Protein AF-A0A9P9UDC3-F1 (afdb_monomer_lite)

Secondary structure (DSSP, 8-state):
---TTEEEEEEEEEEEEEEETSS--EEEEEEETT---HHHHHHHHHHHHHHHHTTPEEEEEEEEEEEEEEETTSTT------------

Structure (mmCIF, N/CA/C/O backbone):
data_AF-A0A9P9UDC3-F1
#
_entry.id   AF-A0A9P9UDC3-F1
#
loop_
_atom_site.group_PDB
_atom_site.id
_atom_site.type_symbol
_atom_site.label_atom_id
_atom_site.label_alt_id
_atom_site.label_comp_id
_atom_site.label_asym_id
_atom_site.label_entity_id
_atom_site.label_seq_id
_atom_site.pdbx_PDB_ins_code
_atom_site.Cartn_x
_atom_site.Cartn_y
_atom_site.Cartn_z
_atom_site.occupancy
_atom_site.B_iso_or_equiv
_atom_site.auth_seq_id
_atom_site.auth_comp_id
_atom_site.auth_asym_id
_atom_site.auth_atom_id
_atom_site.pdbx_PDB_model_num
ATOM 1 N N . LYS A 1 1 ? 12.094 13.033 -7.141 1.00 66.88 1 LYS A N 1
ATOM 2 C CA . LYS A 1 1 ? 11.603 13.161 -8.538 1.00 66.88 1 LYS A CA 1
ATOM 3 C C . LYS A 1 1 ? 12.438 12.236 -9.408 1.00 66.88 1 LYS A C 1
ATOM 5 O O . LYS A 1 1 ? 13.644 12.217 -9.201 1.00 66.88 1 LYS A O 1
ATOM 10 N N . LEU A 1 2 ? 11.816 11.472 -10.309 1.00 79.25 2 LEU A N 1
ATOM 11 C CA . LEU A 1 2 ? 12.547 10.637 -11.266 1.00 79.25 2 LEU A CA 1
ATOM 12 C C . LEU A 1 2 ? 13.158 11.519 -12.377 1.00 79.25 2 LEU A C 1
ATOM 14 O O . LEU A 1 2 ? 12.527 12.512 -12.753 1.00 79.25 2 LEU A O 1
ATOM 18 N N . PRO A 1 3 ? 14.361 11.199 -12.882 1.00 83.00 3 PRO A N 1
ATOM 19 C CA . PRO A 1 3 ? 14.967 11.881 -14.023 1.00 83.00 3 PRO A CA 1
ATOM 20 C C . PRO A 1 3 ? 14.085 11.789 -15.274 1.00 83.00 3 PRO A C 1
ATOM 22 O O . PRO A 1 3 ? 13.604 10.717 -15.619 1.00 83.00 3 PRO A O 1
ATOM 25 N N . HIS A 1 4 ? 13.889 12.898 -15.987 1.00 79.94 4 HIS A N 1
ATOM 26 C CA . HIS A 1 4 ? 13.030 12.929 -17.180 1.00 79.94 4 HIS A CA 1
ATOM 27 C C . HIS A 1 4 ? 13.674 12.313 -18.436 1.00 79.94 4 HIS A C 1
ATOM 29 O O . HIS A 1 4 ? 12.990 12.089 -19.427 1.00 79.94 4 HIS A O 1
ATOM 35 N N . ASN A 1 5 ? 14.983 12.056 -18.414 1.00 84.31 5 ASN A N 1
ATOM 36 C CA . ASN A 1 5 ? 15.753 11.498 -19.531 1.00 84.31 5 ASN A CA 1
ATOM 37 C C . ASN A 1 5 ? 15.869 9.963 -19.498 1.00 84.31 5 ASN A C 1
ATOM 39 O O . ASN A 1 5 ? 16.561 9.386 -20.337 1.00 84.31 5 ASN A O 1
ATOM 43 N N . ARG A 1 6 ? 15.205 9.313 -18.540 1.00 84.75 6 ARG A N 1
ATOM 44 C CA . ARG A 1 6 ? 15.285 7.873 -18.297 1.00 84.75 6 ARG A CA 1
ATOM 45 C C . ARG A 1 6 ? 13.920 7.222 -18.436 1.00 84.75 6 ARG A C 1
ATOM 47 O O . ARG A 1 6 ? 12.894 7.807 -18.092 1.00 84.75 6 ARG A O 1
ATOM 54 N N . LEU A 1 7 ? 13.930 6.000 -18.944 1.00 87.25 7 LEU A N 1
ATOM 55 C CA . LEU A 1 7 ? 12.773 5.129 -19.013 1.00 87.25 7 LEU A CA 1
ATOM 56 C C . LEU A 1 7 ? 12.675 4.332 -17.720 1.00 87.25 7 LEU A C 1
ATOM 58 O O . LEU A 1 7 ? 13.633 3.686 -17.298 1.00 87.25 7 LEU A O 1
ATOM 62 N N . PHE A 1 8 ? 11.490 4.346 -17.125 1.00 86.94 8 PHE A N 1
ATOM 63 C CA . PHE A 1 8 ? 11.179 3.587 -15.925 1.00 86.94 8 PHE A CA 1
ATOM 64 C C . PHE A 1 8 ? 9.990 2.678 -16.193 1.00 86.94 8 PHE A C 1
ATOM 66 O O . PHE A 1 8 ? 8.995 3.101 -16.784 1.00 86.94 8 PHE A O 1
ATOM 73 N N . ARG A 1 9 ? 10.081 1.442 -15.717 1.00 88.19 9 ARG A N 1
ATOM 74 C CA . ARG A 1 9 ? 8.967 0.504 -15.652 1.00 88.19 9 ARG A CA 1
ATOM 75 C C . ARG A 1 9 ? 8.476 0.442 -14.213 1.00 88.19 9 ARG A C 1
ATOM 77 O O . ARG A 1 9 ? 9.282 0.399 -13.286 1.00 88.19 9 ARG A O 1
ATOM 84 N N . VAL A 1 10 ? 7.157 0.438 -14.038 1.00 86.44 10 VAL A N 1
ATOM 85 C CA . VAL A 1 10 ? 6.556 0.194 -12.724 1.00 86.44 10 VAL A CA 1
ATOM 86 C C . VAL A 1 10 ? 6.788 -1.264 -12.354 1.00 86.44 10 VAL A C 1
ATOM 88 O O . VAL A 1 10 ? 6.482 -2.153 -13.150 1.00 86.44 10 VAL A O 1
ATOM 91 N N . GLU A 1 11 ? 7.346 -1.497 -11.175 1.00 87.88 11 GLU A N 1
ATOM 92 C CA . GLU A 1 11 ? 7.531 -2.840 -10.641 1.00 87.88 11 GLU A CA 1
ATOM 93 C C . GLU A 1 11 ? 6.311 -3.203 -9.801 1.00 87.88 11 GLU A C 1
ATOM 95 O O . GLU A 1 11 ? 5.441 -3.953 -10.247 1.00 87.88 11 GLU A O 1
ATOM 100 N N . ASP A 1 12 ? 6.183 -2.564 -8.647 1.00 87.81 12 ASP A N 1
ATOM 101 C CA . ASP A 1 12 ? 5.065 -2.755 -7.746 1.00 87.81 12 ASP A CA 1
ATOM 102 C C . ASP A 1 12 ? 4.768 -1.492 -6.926 1.00 87.81 12 ASP A C 1
ATOM 104 O O . ASP A 1 12 ? 5.499 -0.493 -6.930 1.00 87.81 12 ASP A O 1
ATOM 108 N N . THR A 1 13 ? 3.639 -1.535 -6.229 1.00 91.19 13 THR A N 1
ATOM 109 C CA . THR A 1 13 ? 3.284 -0.556 -5.211 1.00 91.19 13 THR A CA 1
ATOM 110 C C . THR A 1 13 ? 3.102 -1.264 -3.884 1.00 91.19 13 THR A C 1
ATOM 112 O O . THR A 1 13 ? 2.200 -2.086 -3.710 1.00 91.19 13 THR A O 1
ATOM 115 N N . VAL A 1 14 ? 3.924 -0.894 -2.911 1.00 90.94 14 VAL A N 1
ATOM 116 C CA . VAL A 1 14 ? 3.840 -1.415 -1.551 1.00 90.94 14 VAL A CA 1
ATOM 117 C C . VAL A 1 14 ? 3.060 -0.433 -0.694 1.00 90.94 14 VAL A C 1
ATOM 119 O O . VAL A 1 14 ? 3.439 0.723 -0.521 1.00 90.94 14 VAL A O 1
ATOM 122 N N . VAL A 1 15 ? 1.966 -0.912 -0.116 1.00 90.69 15 VAL A N 1
ATOM 123 C CA . VAL A 1 15 ? 1.136 -0.165 0.820 1.00 90.69 15 VAL A CA 1
ATOM 124 C C . VAL A 1 15 ? 1.287 -0.749 2.213 1.00 90.69 15 VAL A C 1
ATOM 126 O O . VAL A 1 15 ? 1.112 -1.949 2.445 1.00 90.69 15 VAL A O 1
ATOM 129 N N . LEU A 1 16 ? 1.581 0.136 3.156 1.00 89.12 16 LEU A N 1
ATOM 130 C CA . LEU A 1 16 ? 1.783 -0.175 4.551 1.00 89.12 16 LEU A CA 1
ATOM 131 C C . LEU A 1 16 ? 0.839 0.639 5.431 1.00 89.12 16 LEU A C 1
ATOM 133 O O . LEU A 1 16 ? 0.921 1.863 5.499 1.00 89.12 16 LEU A O 1
ATOM 137 N N . LEU A 1 17 ? -0.016 -0.059 6.166 1.00 88.38 17 LEU A N 1
ATOM 138 C CA . LEU A 1 17 ? -0.865 0.514 7.203 1.00 88.38 17 LEU A CA 1
ATOM 139 C C . LEU A 1 17 ? -0.418 -0.030 8.559 1.00 88.38 17 LEU A C 1
ATOM 141 O O . LEU A 1 17 ? -0.235 -1.237 8.715 1.00 88.38 17 LEU A O 1
ATOM 145 N N . SER A 1 18 ? -0.250 0.839 9.552 1.00 87.00 18 SER A N 1
ATOM 146 C CA . SER A 1 18 ? 0.126 0.424 10.910 1.00 87.00 18 SER A CA 1
ATOM 147 C C . SER A 1 18 ? -0.518 1.291 11.983 1.00 87.00 18 SER A C 1
ATOM 149 O O . SER A 1 18 ? -0.752 2.478 11.762 1.00 87.00 18 SER A O 1
ATOM 151 N N . VAL A 1 19 ? -0.736 0.715 13.165 1.00 84.31 19 VAL A N 1
ATOM 152 C CA . VAL A 1 19 ? 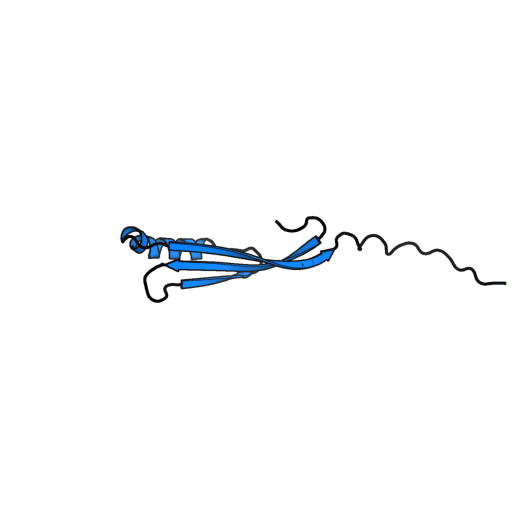-1.179 1.439 14.363 1.00 84.31 19 VAL A CA 1
ATOM 153 C C . VAL A 1 19 ? -0.022 1.538 15.350 1.00 84.31 19 VAL A C 1
ATOM 155 O O . VAL A 1 19 ? 0.487 0.524 15.827 1.00 84.31 19 VAL A O 1
ATOM 158 N N . ILE A 1 20 ? 0.390 2.757 15.691 1.00 74.56 20 ILE A N 1
ATOM 159 C CA . ILE A 1 20 ? 1.439 2.979 16.689 1.00 74.56 20 ILE A CA 1
ATOM 160 C C . ILE A 1 20 ? 0.851 2.651 18.073 1.00 74.56 20 ILE A C 1
ATOM 162 O O . ILE A 1 20 ? -0.226 3.147 18.409 1.00 74.56 20 ILE A O 1
ATOM 166 N N . GLN A 1 21 ? 1.579 1.848 18.873 1.00 65.38 21 GLN A N 1
ATOM 167 C CA . GLN A 1 21 ? 1.339 1.532 20.301 1.00 65.38 21 GLN A CA 1
ATOM 168 C C . GLN A 1 21 ? 0.611 0.207 20.657 1.00 65.38 21 GLN A C 1
ATOM 170 O O . GLN A 1 21 ? 0.201 0.029 21.805 1.00 65.38 21 GLN A O 1
ATOM 175 N N . ARG A 1 22 ? 0.488 -0.769 19.748 1.00 58.62 22 ARG A N 1
ATOM 176 C CA . ARG A 1 22 ? 0.198 -2.177 20.116 1.00 58.62 22 ARG A CA 1
ATOM 177 C C . ARG A 1 22 ? 1.080 -3.141 19.323 1.00 58.62 22 ARG A C 1
ATOM 179 O O . ARG A 1 22 ? 1.596 -2.768 18.276 1.00 58.62 22 ARG A O 1
ATOM 186 N N . ARG A 1 23 ? 1.212 -4.378 19.818 1.00 58.16 23 ARG A N 1
ATOM 187 C CA . ARG A 1 23 ? 1.701 -5.530 19.043 1.00 58.16 23 ARG A CA 1
ATOM 188 C C . ARG A 1 23 ? 0.926 -5.611 17.711 1.00 58.16 23 ARG A C 1
ATOM 190 O O . ARG A 1 23 ? -0.225 -6.027 17.685 1.00 58.16 23 ARG A O 1
ATOM 197 N N . GLU A 1 24 ? 1.547 -5.115 16.645 1.00 54.22 24 GLU A N 1
ATOM 198 C CA . GLU A 1 24 ? 1.512 -5.676 15.286 1.00 54.22 24 GLU A CA 1
ATOM 199 C C . GLU A 1 24 ? 0.175 -5.764 14.522 1.00 54.22 24 GLU A C 1
ATOM 201 O O . GLU A 1 24 ? 0.016 -6.642 13.681 1.00 54.22 24 GLU A O 1
ATOM 206 N N . SER A 1 25 ? -0.781 -4.840 14.674 1.00 68.25 25 SER A N 1
ATOM 207 C CA . SER A 1 25 ? -1.756 -4.662 13.575 1.00 68.25 25 SER A CA 1
ATOM 208 C C . SER A 1 25 ? -1.105 -3.850 12.460 1.00 68.25 25 SER A C 1
ATOM 210 O O . SER A 1 25 ? -1.102 -2.616 12.477 1.00 68.25 25 SER A O 1
ATOM 212 N N . LYS A 1 26 ? -0.485 -4.577 11.529 1.00 76.88 26 LYS A N 1
ATOM 213 C CA . LYS A 1 26 ? 0.152 -4.048 10.328 1.00 76.88 26 LYS A CA 1
ATOM 214 C C . LYS A 1 26 ? -0.478 -4.721 9.113 1.00 76.88 26 LYS A C 1
ATOM 216 O O . LYS A 1 26 ? -0.381 -5.936 8.970 1.00 76.88 26 LYS A O 1
ATOM 221 N N . LEU A 1 27 ? -1.101 -3.943 8.234 1.00 81.56 27 LEU A N 1
ATOM 222 C CA . LEU A 1 27 ? -1.469 -4.437 6.912 1.00 81.56 27 LEU A CA 1
ATOM 223 C C . LEU A 1 27 ? -0.313 -4.108 5.966 1.00 81.56 27 LEU A C 1
ATOM 225 O O . LEU A 1 27 ? 0.042 -2.941 5.797 1.00 81.56 27 LEU A O 1
ATOM 229 N N . VAL A 1 28 ? 0.265 -5.143 5.363 1.00 85.75 28 VAL A N 1
ATOM 230 C CA . VAL A 1 28 ? 1.205 -5.021 4.246 1.00 85.75 28 VAL A CA 1
ATOM 231 C C . VAL A 1 28 ? 0.491 -5.550 3.011 1.00 85.75 28 VAL A C 1
ATOM 233 O O . VAL A 1 28 ? 0.025 -6.692 3.013 1.00 85.75 28 VAL A O 1
ATOM 236 N N . LYS A 1 29 ? 0.368 -4.730 1.970 1.00 86.25 29 LYS A N 1
ATOM 237 C CA . LYS A 1 29 ? -0.167 -5.152 0.674 1.00 86.25 29 LYS A CA 1
ATOM 238 C C . LYS A 1 29 ? 0.781 -4.714 -0.424 1.00 86.25 29 LYS A C 1
ATOM 240 O O . LYS A 1 29 ? 1.168 -3.554 -0.470 1.00 86.25 29 LYS A O 1
ATOM 245 N N . CYS A 1 30 ? 1.135 -5.656 -1.284 1.00 86.31 30 CYS A N 1
ATOM 246 C CA . CYS A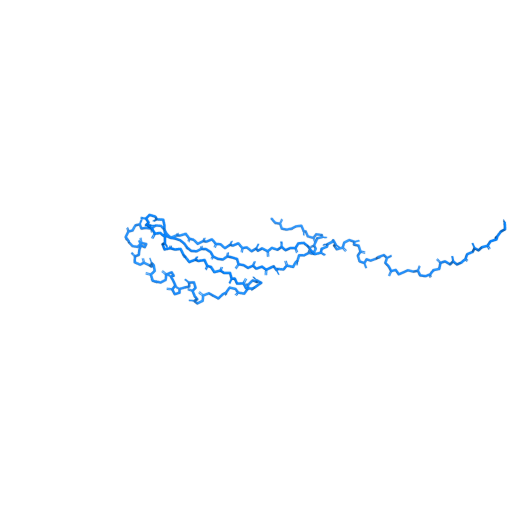 1 30 ? 1.790 -5.368 -2.544 1.00 86.31 30 CYS A CA 1
ATOM 247 C C . CYS A 1 30 ? 0.721 -5.413 -3.641 1.00 86.31 30 CYS A C 1
ATOM 249 O O . CYS A 1 30 ? -0.124 -6.313 -3.642 1.00 86.31 30 CYS A O 1
ATOM 251 N N . PHE A 1 31 ? 0.716 -4.398 -4.495 1.00 84.00 31 PHE A N 1
ATOM 252 C CA . PHE A 1 31 ? -0.153 -4.288 -5.655 1.00 84.00 31 PHE A CA 1
ATOM 253 C C . PHE A 1 31 ? 0.707 -4.245 -6.910 1.00 84.00 31 PHE A C 1
ATOM 255 O O . PHE A 1 31 ? 1.715 -3.538 -6.943 1.00 84.00 31 PHE A O 1
ATOM 262 N N . ASP A 1 32 ? 0.277 -4.958 -7.945 1.00 83.88 32 ASP A N 1
ATOM 263 C CA . ASP A 1 32 ? 0.966 -4.945 -9.229 1.00 83.88 32 ASP A CA 1
ATOM 264 C C . ASP A 1 32 ? 0.878 -3.554 -9.866 1.00 83.88 32 ASP A C 1
ATOM 266 O O . ASP A 1 32 ? -0.188 -2.920 -9.911 1.00 83.88 32 ASP A O 1
ATOM 270 N N . SER A 1 33 ? 2.004 -3.079 -10.404 1.00 81.19 33 SER A N 1
ATOM 271 C CA . SER A 1 33 ? 2.105 -1.730 -10.969 1.00 81.19 33 SER A CA 1
ATOM 272 C C . SER A 1 33 ? 1.618 -0.656 -9.973 1.00 81.19 33 SER A C 1
ATOM 274 O O . SER A 1 33 ? 1.946 -0.711 -8.794 1.00 81.19 33 SER A O 1
ATOM 276 N N . CYS A 1 34 ? 0.833 0.329 -10.427 1.00 82.62 34 CYS A N 1
ATOM 277 C CA . CYS A 1 34 ? 0.220 1.369 -9.588 1.00 82.62 34 CYS A CA 1
ATOM 278 C C . CYS A 1 34 ? -1.250 1.067 -9.229 1.00 82.62 34 CYS A C 1
ATOM 280 O O . CYS A 1 34 ? -1.981 1.963 -8.804 1.00 82.62 34 CYS A O 1
ATOM 282 N N . GLY A 1 35 ? -1.716 -0.169 -9.442 1.00 84.94 35 GLY A N 1
ATOM 283 C CA . GLY A 1 35 ? -3.123 -0.560 -9.327 1.00 84.94 35 GLY A CA 1
ATOM 284 C C . GLY A 1 35 ? -3.587 -0.787 -7.888 1.00 84.94 35 GLY A C 1
ATOM 285 O O . GLY A 1 35 ? -3.965 -1.899 -7.528 1.00 84.94 35 GLY A O 1
ATOM 286 N N . ILE A 1 36 ? -3.561 0.250 -7.047 1.00 88.44 36 ILE A N 1
ATOM 287 C CA . ILE A 1 36 ? -3.984 0.141 -5.645 1.00 88.44 36 ILE A CA 1
ATOM 288 C C . ILE A 1 36 ? -5.492 -0.141 -5.565 1.00 88.44 36 ILE A C 1
ATOM 290 O O . ILE A 1 36 ? -6.313 0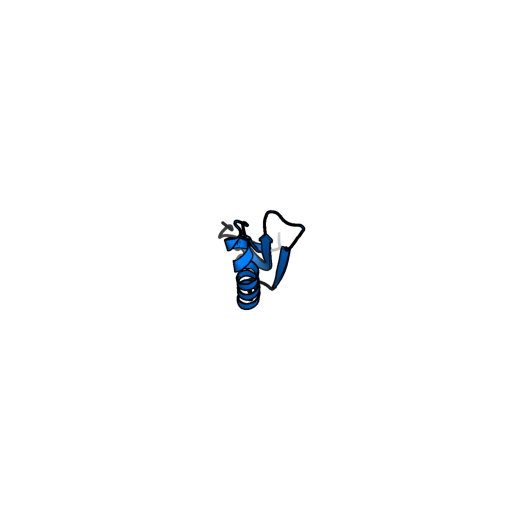.645 -6.039 1.00 88.44 36 ILE A O 1
ATOM 294 N N . ASN A 1 37 ? -5.873 -1.226 -4.883 1.00 89.00 37 ASN A N 1
ATOM 295 C CA . ASN A 1 37 ? -7.273 -1.470 -4.536 1.00 89.00 37 ASN A CA 1
ATOM 296 C C . ASN A 1 37 ? -7.663 -0.660 -3.289 1.00 89.00 37 ASN A C 1
ATOM 298 O O . ASN A 1 37 ? -7.470 -1.097 -2.150 1.00 89.00 37 ASN A O 1
ATOM 302 N N . TRP A 1 38 ? -8.237 0.519 -3.520 1.00 89.44 38 TRP A N 1
ATOM 303 C CA . TRP A 1 38 ? -8.643 1.450 -2.466 1.00 89.44 38 TRP A CA 1
ATOM 304 C C . TRP A 1 38 ? -9.696 0.885 -1.510 1.00 89.44 38 TRP A C 1
ATOM 306 O O . TRP A 1 38 ? -9.619 1.161 -0.316 1.00 89.44 38 TRP A O 1
ATOM 316 N N . ASN A 1 39 ? -10.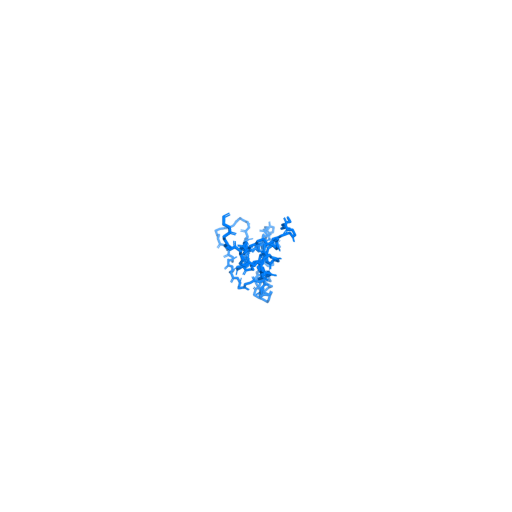599 0.019 -1.982 1.00 92.75 39 ASN A N 1
ATOM 317 C CA . ASN A 1 39 ? -11.648 -0.569 -1.140 1.00 92.75 39 ASN A CA 1
ATOM 318 C C . ASN A 1 39 ? -11.064 -1.415 0.002 1.00 92.75 39 ASN A C 1
ATOM 320 O O . ASN A 1 39 ? -11.595 -1.435 1.111 1.00 92.75 39 ASN A O 1
ATOM 324 N N . ILE A 1 40 ? -9.950 -2.115 -0.245 1.00 88.94 40 ILE A N 1
ATOM 325 C CA . ILE A 1 40 ? -9.275 -2.915 0.789 1.00 88.94 40 ILE A CA 1
ATOM 326 C C . ILE A 1 40 ? -8.700 -2.001 1.877 1.00 88.94 40 ILE A C 1
ATOM 328 O O . ILE A 1 40 ? -8.796 -2.313 3.065 1.00 88.94 40 ILE A O 1
ATOM 332 N N . LEU A 1 41 ? -8.115 -0.873 1.472 1.00 89.25 41 LEU A N 1
ATOM 333 C CA . LEU A 1 41 ? -7.505 0.089 2.386 1.00 89.25 41 LEU A CA 1
ATOM 334 C C . LEU A 1 41 ? -8.563 0.839 3.194 1.00 89.25 41 LEU A C 1
ATOM 336 O O . LEU A 1 41 ? -8.417 0.975 4.407 1.00 89.25 41 LEU A O 1
ATOM 340 N N . GLU A 1 42 ? -9.641 1.272 2.544 1.00 91.38 42 GLU A N 1
ATOM 341 C CA . GLU A 1 42 ? -10.761 1.943 3.199 1.00 91.38 42 GLU A CA 1
ATOM 342 C C . GLU A 1 42 ? -11.410 1.041 4.252 1.00 91.38 42 GLU A C 1
ATOM 344 O O . GLU A 1 42 ? -11.603 1.470 5.389 1.00 91.38 42 GLU A O 1
ATOM 349 N N . ASN A 1 43 ? -11.654 -0.231 3.924 1.00 91.44 43 ASN A N 1
ATOM 350 C CA . ASN A 1 43 ? -12.220 -1.190 4.869 1.00 91.44 43 ASN A CA 1
ATOM 351 C C . ASN A 1 43 ? -11.340 -1.380 6.117 1.00 91.44 43 ASN A C 1
ATOM 353 O O . ASN A 1 43 ? -11.865 -1.462 7.229 1.00 91.44 43 ASN A O 1
ATOM 357 N N . GLU A 1 44 ? -10.011 -1.435 5.979 1.00 88.25 44 GLU A N 1
ATOM 358 C CA . GLU A 1 44 ? -9.123 -1.512 7.151 1.00 88.25 44 GLU A CA 1
ATOM 359 C C . GLU A 1 44 ? -9.089 -0.207 7.951 1.00 88.25 44 GLU A C 1
ATOM 361 O O . GLU A 1 44 ? -9.167 -0.233 9.182 1.00 88.25 44 GLU A O 1
ATOM 366 N N . LEU A 1 45 ? -9.066 0.946 7.282 1.00 87.69 45 LEU A N 1
ATOM 367 C CA . LEU A 1 45 ? -9.136 2.241 7.959 1.00 87.69 45 LEU A CA 1
ATOM 368 C C . LEU A 1 45 ? -10.450 2.409 8.735 1.00 87.69 45 LEU A C 1
ATOM 370 O O . LEU A 1 45 ? -10.429 2.868 9.880 1.00 87.69 45 LEU A O 1
ATOM 374 N N . GLN A 1 46 ? -11.582 1.974 8.176 1.00 90.38 46 GLN A N 1
ATOM 375 C CA . GLN A 1 46 ? -12.871 1.980 8.867 1.00 90.38 46 GLN A CA 1
ATOM 376 C C . GLN A 1 46 ? -12.854 1.078 10.108 1.00 90.38 46 GLN A C 1
ATOM 378 O O . GLN A 1 46 ? -13.282 1.516 11.181 1.00 90.38 46 GLN A O 1
ATOM 383 N N . LYS A 1 47 ? -12.285 -0.135 10.030 1.00 87.50 47 LYS A N 1
ATOM 384 C CA . LYS A 1 47 ? -12.115 -1.017 11.205 1.00 87.50 47 LYS A CA 1
ATOM 385 C C . LYS A 1 47 ? -11.248 -0.377 12.291 1.00 87.50 47 LYS A C 1
ATOM 387 O O . LYS A 1 47 ? -11.490 -0.579 13.485 1.00 87.50 47 LYS A O 1
ATOM 392 N N . TRP A 1 48 ? -10.233 0.389 11.897 1.00 87.88 48 TRP A N 1
ATOM 393 C CA . TRP A 1 48 ? -9.300 1.035 12.821 1.00 87.88 48 TRP A CA 1
ATOM 394 C C . TRP A 1 48 ? -9.750 2.423 13.282 1.00 87.88 48 TRP A C 1
ATOM 396 O O . TRP A 1 48 ? -9.143 2.979 14.198 1.00 87.88 48 TRP A O 1
ATOM 406 N N . SER A 1 49 ? -10.846 2.962 12.742 1.00 86.56 49 SER A N 1
ATOM 407 C CA . SER A 1 49 ? -11.400 4.271 13.119 1.00 86.56 49 SER A CA 1
ATOM 408 C C . SER A 1 49 ? -11.611 4.408 14.633 1.00 86.56 49 SER A C 1
ATOM 410 O O . SER A 1 49 ? -11.258 5.426 15.232 1.00 86.56 49 SER A O 1
ATOM 412 N N . ARG A 1 50 ? -12.086 3.341 15.290 1.00 87.88 50 ARG A N 1
ATOM 413 C CA . ARG A 1 50 ? -12.234 3.288 16.753 1.00 87.88 50 ARG A CA 1
ATOM 414 C C . ARG A 1 50 ? -10.903 3.463 17.483 1.00 87.88 50 ARG A C 1
ATOM 416 O O . ARG A 1 50 ? -10.864 4.114 18.516 1.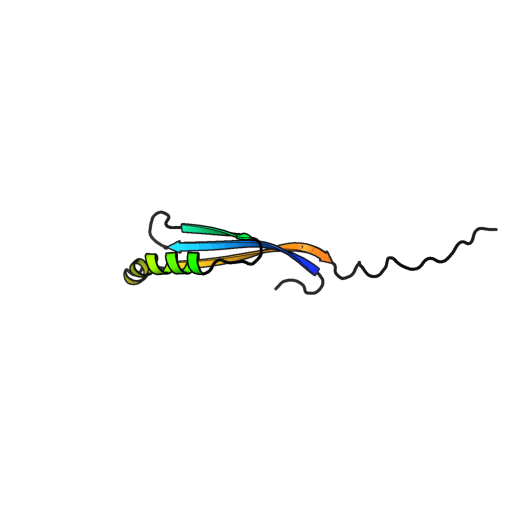00 87.88 50 ARG A O 1
ATOM 423 N N . LEU A 1 51 ? -9.808 2.924 16.947 1.00 84.31 51 LEU A N 1
ATOM 424 C CA . LEU A 1 51 ? -8.481 3.011 17.563 1.00 84.31 51 LEU A CA 1
ATOM 425 C C . LEU A 1 51 ? -7.979 4.455 17.550 1.00 84.31 51 LEU A C 1
ATOM 427 O O . LEU A 1 51 ? -7.431 4.913 18.550 1.00 84.31 51 LEU A O 1
ATOM 431 N N . SER A 1 52 ? -8.240 5.185 16.464 1.00 81.44 52 SER A N 1
ATOM 432 C CA . SER A 1 52 ? -7.939 6.616 16.393 1.00 81.44 52 SER A CA 1
ATOM 433 C C . SER A 1 52 ? -8.697 7.415 17.457 1.00 81.44 52 SER A C 1
ATOM 435 O O . SER A 1 52 ? -8.094 8.244 18.135 1.00 81.44 52 SER A O 1
ATOM 437 N N . ARG A 1 53 ? -9.977 7.094 17.701 1.00 86.00 53 ARG A N 1
ATOM 438 C CA . ARG A 1 53 ? -10.769 7.722 18.777 1.00 86.00 53 ARG A CA 1
ATOM 439 C C . ARG A 1 53 ? -10.208 7.459 20.179 1.00 86.00 53 ARG A C 1
ATOM 441 O O . ARG A 1 53 ? -10.346 8.308 21.048 1.00 86.00 53 ARG A O 1
ATOM 448 N N . PHE A 1 54 ? -9.528 6.332 20.395 1.00 86.56 54 PHE A N 1
ATOM 449 C CA . PHE A 1 54 ? -8.823 6.023 21.649 1.00 86.56 54 PHE A CA 1
ATOM 450 C C . PHE A 1 54 ? -7.413 6.644 21.734 1.00 86.56 54 PHE A C 1
ATOM 452 O O . PHE A 1 54 ? -6.575 6.178 22.509 1.00 86.56 54 PHE A O 1
ATOM 459 N N . GLY A 1 55 ? -7.120 7.662 20.916 1.00 84.69 55 GLY A N 1
ATOM 460 C CA . GLY A 1 55 ? -5.841 8.375 20.920 1.00 84.69 55 GLY A CA 1
ATOM 461 C C . GLY A 1 55 ? -4.692 7.611 20.259 1.00 84.69 55 GLY A C 1
ATOM 462 O O . GLY A 1 55 ? -3.530 7.972 20.445 1.00 84.69 55 GLY A O 1
ATOM 463 N N . LYS A 1 56 ? -4.975 6.542 19.499 1.00 85.50 56 LYS A N 1
ATOM 464 C CA . LYS A 1 56 ? -3.941 5.817 18.747 1.00 85.50 56 LYS A CA 1
ATOM 465 C C . LYS A 1 56 ? -3.649 6.514 17.426 1.00 85.50 56 LYS A C 1
ATOM 467 O O . LYS A 1 56 ? -4.544 7.032 16.762 1.00 85.50 56 LYS A O 1
ATOM 472 N N . ARG A 1 57 ? -2.385 6.474 17.010 1.00 86.31 57 ARG A N 1
ATOM 473 C CA . ARG A 1 57 ? -1.954 7.049 15.736 1.00 86.31 57 ARG A CA 1
ATOM 474 C C . ARG A 1 57 ? -1.946 5.974 14.655 1.00 86.31 57 ARG A C 1
ATOM 476 O O . ARG A 1 57 ? -1.268 4.958 14.796 1.00 86.31 57 ARG A O 1
ATOM 483 N N . LEU A 1 58 ? -2.709 6.216 13.595 1.00 87.31 58 LEU A N 1
ATOM 484 C CA . LEU A 1 58 ? -2.690 5.416 12.376 1.00 87.31 58 LEU A CA 1
ATOM 485 C C . LEU A 1 58 ? -1.630 5.994 11.435 1.00 87.31 58 LEU A C 1
ATOM 487 O O . LEU A 1 58 ? -1.547 7.211 11.266 1.00 87.31 58 LEU A O 1
ATOM 491 N N . THR A 1 59 ? -0.832 5.126 10.828 1.00 87.06 59 THR A N 1
ATOM 492 C CA . THR A 1 59 ? 0.172 5.494 9.829 1.00 87.06 59 THR A CA 1
ATOM 493 C C . THR A 1 59 ? -0.150 4.778 8.532 1.00 87.06 59 THR A C 1
ATOM 495 O O . THR A 1 59 ? -0.343 3.562 8.530 1.00 87.06 59 THR A O 1
ATOM 498 N N . PHE A 1 60 ? -0.167 5.541 7.445 1.00 88.81 60 PHE A N 1
ATOM 499 C CA . PHE A 1 60 ? -0.355 5.065 6.085 1.00 88.81 60 PHE A CA 1
ATOM 500 C C . PHE A 1 60 ? 0.860 5.469 5.255 1.00 88.81 60 PHE A C 1
ATOM 502 O O . PHE A 1 60 ? 1.185 6.652 5.171 1.00 88.81 60 PHE A O 1
ATOM 509 N N . ASN A 1 61 ? 1.558 4.490 4.692 1.00 90.00 61 ASN A N 1
ATOM 510 C CA . ASN A 1 61 ? 2.732 4.695 3.861 1.00 90.00 61 ASN A CA 1
ATOM 511 C C . ASN A 1 61 ? 2.530 3.955 2.535 1.00 90.00 61 ASN A C 1
ATOM 513 O O . ASN A 1 61 ? 2.132 2.792 2.529 1.00 90.00 61 ASN A O 1
ATOM 517 N N . ILE A 1 62 ? 2.767 4.651 1.426 1.00 91.19 62 ILE A N 1
ATOM 518 C CA . ILE A 1 62 ? 2.715 4.090 0.078 1.00 91.19 62 ILE A CA 1
ATOM 519 C C . ILE A 1 62 ? 4.095 4.293 -0.540 1.00 91.19 62 ILE A C 1
ATOM 521 O O . ILE A 1 62 ? 4.583 5.423 -0.600 1.00 91.19 62 ILE A O 1
ATOM 525 N N . ALA A 1 63 ? 4.693 3.209 -1.015 1.00 90.94 63 ALA A N 1
ATOM 526 C CA . ALA A 1 63 ? 5.923 3.216 -1.784 1.00 90.94 63 ALA A CA 1
ATOM 527 C C . ALA A 1 63 ? 5.622 2.741 -3.207 1.00 90.94 63 ALA A C 1
ATOM 529 O O . ALA A 1 63 ? 5.052 1.670 -3.398 1.00 90.94 63 ALA A O 1
ATOM 530 N N . PHE A 1 64 ? 6.001 3.550 -4.192 1.00 90.25 64 PHE A N 1
ATOM 531 C CA . PHE A 1 64 ? 5.920 3.196 -5.604 1.00 90.25 64 PHE A CA 1
ATOM 532 C C . PHE A 1 64 ? 7.319 2.819 -6.077 1.00 90.25 64 PHE A C 1
ATOM 534 O O . PHE A 1 64 ? 8.208 3.678 -6.081 1.00 90.25 64 PHE A O 1
ATOM 541 N N . ASN A 1 65 ? 7.513 1.562 -6.460 1.00 89.38 65 ASN A N 1
ATOM 542 C CA . ASN A 1 65 ? 8.809 1.067 -6.892 1.00 89.38 65 ASN A CA 1
ATOM 543 C C . ASN A 1 65 ? 8.886 1.063 -8.419 1.00 89.38 65 ASN A C 1
ATOM 545 O O . ASN A 1 65 ? 7.990 0.596 -9.128 1.00 89.38 65 ASN A O 1
ATOM 549 N N . TYR A 1 66 ? 9.976 1.632 -8.922 1.00 89.06 66 TYR A N 1
ATOM 550 C CA . TYR A 1 66 ? 10.241 1.773 -10.344 1.00 89.06 66 TYR A CA 1
ATOM 551 C C . TYR A 1 66 ? 11.626 1.229 -10.650 1.00 89.06 66 TYR A C 1
ATOM 553 O O . TYR A 1 66 ? 12.594 1.571 -9.970 1.00 89.06 66 TYR A O 1
ATOM 561 N N . MET A 1 67 ? 11.718 0.455 -11.724 1.00 88.94 67 MET A N 1
ATOM 562 C CA . MET A 1 67 ? 12.980 -0.047 -12.243 1.00 88.94 67 MET A CA 1
ATOM 563 C C . MET A 1 67 ? 13.374 0.744 -13.490 1.00 88.94 67 MET A C 1
ATOM 565 O O . MET A 1 67 ? 12.583 0.903 -14.425 1.00 88.94 67 MET A O 1
ATOM 569 N N . GLU A 1 68 ? 14.605 1.246 -13.516 1.00 89.44 68 GLU A N 1
ATOM 570 C CA . GLU A 1 68 ? 15.169 1.895 -14.698 1.00 89.44 68 GLU A CA 1
ATOM 571 C C . GLU A 1 68 ? 15.350 0.858 -15.811 1.00 89.44 68 GLU A C 1
ATOM 573 O O . GLU A 1 68 ? 15.957 -0.190 -15.612 1.00 89.44 68 GLU A O 1
ATOM 578 N N . THR A 1 69 ? 14.768 1.127 -16.977 1.00 87.31 69 THR A N 1
ATOM 579 C CA . THR A 1 69 ? 14.778 0.212 -18.130 1.00 87.31 69 THR A CA 1
ATOM 580 C C . THR A 1 69 ? 15.692 0.718 -19.256 1.00 87.31 69 THR A C 1
ATOM 582 O O . THR A 1 69 ? 15.972 -0.020 -20.195 1.00 87.31 69 THR A O 1
ATOM 585 N N . GLY A 1 70 ? 16.193 1.956 -19.163 1.00 81.81 70 GLY A N 1
ATOM 586 C CA . GLY A 1 70 ? 17.195 2.506 -20.079 1.00 81.81 70 GLY A CA 1
ATOM 587 C C . GLY A 1 70 ? 17.163 4.031 -20.179 1.00 81.81 70 GLY A C 1
ATOM 588 O O . GLY A 1 70 ? 16.288 4.689 -19.619 1.00 81.81 70 GLY A O 1
ATOM 589 N N . ASP A 1 71 ? 18.101 4.594 -20.936 1.00 76.56 71 ASP A N 1
ATOM 590 C CA . ASP A 1 71 ? 18.129 6.019 -21.269 1.00 76.56 71 ASP A CA 1
ATOM 591 C C . ASP A 1 71 ? 17.339 6.289 -22.558 1.00 76.56 71 ASP A C 1
ATOM 593 O O . ASP A 1 71 ? 17.492 5.593 -23.563 1.00 76.56 71 ASP A O 1
ATOM 597 N N . LEU A 1 72 ? 16.551 7.370 -22.581 1.00 65.56 72 LEU A N 1
ATOM 598 C CA . LEU A 1 72 ? 15.888 7.841 -23.808 1.00 65.56 72 LEU A CA 1
ATOM 599 C C . LEU A 1 72 ? 16.895 8.290 -24.888 1.00 65.56 72 LEU A C 1
ATOM 601 O O . LEU A 1 72 ? 16.538 8.432 -26.056 1.00 65.56 72 LEU A O 1
ATOM 605 N N . ALA A 1 73 ? 18.156 8.521 -24.512 1.00 61.56 73 ALA A N 1
ATOM 606 C CA . ALA A 1 73 ? 19.175 9.132 -25.360 1.00 61.56 73 ALA A CA 1
ATOM 607 C C . ALA A 1 73 ? 19.793 8.196 -26.422 1.00 61.56 73 ALA A C 1
ATOM 609 O O . ALA A 1 73 ? 20.488 8.686 -27.313 1.00 61.56 73 ALA A O 1
ATOM 610 N N . THR A 1 74 ? 19.565 6.878 -26.374 1.00 55.84 74 THR A N 1
ATOM 611 C CA . THR A 1 74 ? 20.313 5.913 -27.211 1.00 55.84 74 THR A CA 1
ATOM 612 C C . THR A 1 74 ? 19.503 5.182 -28.285 1.00 55.84 74 THR A C 1
ATOM 614 O O . THR A 1 74 ? 20.104 4.507 -29.117 1.00 55.84 74 THR A O 1
ATOM 617 N N . SER A 1 75 ? 18.182 5.375 -28.395 1.00 51.88 75 SER A N 1
ATOM 618 C CA . SER A 1 75 ? 17.388 4.684 -29.435 1.00 51.88 75 SER A CA 1
ATOM 619 C C . SER A 1 75 ? 17.416 5.343 -30.830 1.00 51.88 75 SER A C 1
ATOM 621 O O . SER A 1 75 ? 16.771 4.840 -31.747 1.00 51.88 75 SER A O 1
ATOM 623 N N . ALA A 1 76 ? 18.145 6.448 -31.033 1.00 53.28 76 ALA A N 1
ATOM 624 C CA . ALA A 1 76 ? 18.105 7.224 -32.284 1.00 53.28 76 ALA A CA 1
ATOM 625 C C . ALA A 1 76 ? 19.380 7.164 -33.155 1.00 53.28 76 ALA A C 1
ATOM 627 O O . ALA A 1 76 ? 19.577 8.040 -33.994 1.00 53.28 76 ALA A O 1
ATOM 628 N N . ARG A 1 77 ? 20.273 6.174 -32.990 1.00 54.50 77 ARG A N 1
ATOM 629 C CA . ARG A 1 77 ? 21.501 6.083 -33.823 1.00 54.50 77 ARG A CA 1
ATOM 630 C C . ARG A 1 77 ? 21.757 4.745 -34.510 1.00 54.50 77 ARG A C 1
ATOM 632 O O . ARG A 1 77 ? 22.865 4.510 -34.981 1.00 54.50 77 ARG A O 1
ATOM 639 N N . GLN A 1 78 ? 20.746 3.895 -34.647 1.00 54.59 78 GLN A N 1
ATOM 640 C CA . GLN A 1 78 ? 20.872 2.687 -35.461 1.00 54.59 78 GLN A CA 1
ATOM 641 C C . GLN A 1 78 ? 20.090 2.853 -36.766 1.00 54.59 78 GLN A C 1
ATOM 643 O O . GLN A 1 78 ? 18.955 2.411 -36.896 1.00 54.59 78 GLN A O 1
ATOM 648 N N . GLY A 1 79 ? 20.695 3.547 -37.734 1.00 52.28 79 GLY A N 1
ATOM 649 C CA . GLY A 1 79 ? 20.089 3.682 -39.055 1.00 52.28 79 GLY A CA 1
ATOM 650 C C . GLY A 1 79 ? 20.724 4.711 -39.981 1.00 52.28 79 GLY A C 1
ATOM 651 O O . GLY A 1 79 ? 20.079 5.702 -40.284 1.00 52.28 79 GLY A O 1
ATOM 652 N N . THR A 1 80 ? 21.916 4.430 -40.516 1.00 44.25 80 THR A N 1
ATOM 653 C CA . THR A 1 80 ? 22.237 4.734 -41.925 1.00 44.25 80 THR A CA 1
ATOM 654 C C . THR A 1 80 ? 23.354 3.824 -42.442 1.00 44.25 80 THR A C 1
ATOM 656 O O . THR A 1 80 ? 24.529 3.942 -42.117 1.00 44.25 80 THR A O 1
ATOM 659 N N . LYS A 1 81 ? 22.946 2.903 -43.312 1.00 51.91 81 LYS A N 1
ATOM 660 C CA . LYS A 1 81 ? 23.764 2.197 -44.298 1.00 51.91 81 LYS A CA 1
ATOM 661 C C . LYS A 1 81 ? 24.391 3.207 -45.278 1.00 51.91 81 LYS A C 1
ATOM 663 O O . LYS A 1 81 ? 23.634 3.857 -45.992 1.00 51.91 81 LYS A O 1
ATOM 668 N N . ARG A 1 82 ? 25.727 3.308 -45.334 1.00 50.44 82 ARG A N 1
ATOM 669 C CA . ARG A 1 82 ? 26.612 3.751 -46.455 1.00 50.44 82 ARG A CA 1
ATOM 670 C C . ARG A 1 82 ? 28.016 3.980 -45.856 1.00 50.44 82 ARG A C 1
ATOM 672 O O . ARG A 1 82 ? 28.115 4.658 -44.852 1.00 50.44 82 ARG A O 1
ATOM 679 N N . GLY A 1 83 ? 29.125 3.470 -46.370 1.00 44.19 83 GLY A N 1
ATOM 680 C CA . GLY A 1 83 ? 29.370 2.745 -47.600 1.00 44.19 83 GLY A CA 1
ATOM 681 C C . GLY A 1 83 ? 30.698 1.995 -47.516 1.00 44.19 83 GLY A C 1
ATOM 682 O O . GLY A 1 83 ? 31.545 2.252 -46.667 1.00 44.19 83 GLY A O 1
ATOM 683 N N . TYR A 1 84 ? 30.807 1.026 -48.409 1.00 50.41 84 TYR A N 1
ATOM 684 C CA . TYR A 1 84 ? 32.025 0.322 -48.762 1.00 50.41 84 TYR A CA 1
ATOM 685 C C . TYR A 1 84 ? 33.025 1.313 -49.375 1.00 50.41 84 TYR A C 1
ATOM 687 O O . TYR A 1 84 ? 32.644 2.066 -50.270 1.00 50.41 84 TYR A O 1
ATOM 695 N N . SER A 1 85 ? 34.291 1.264 -48.970 1.00 45.75 85 SER A N 1
ATOM 696 C CA . SER A 1 85 ? 35.405 1.632 -49.851 1.00 45.75 85 SER A CA 1
ATOM 697 C C . SER A 1 85 ? 36.674 0.918 -49.393 1.00 45.75 85 SER A C 1
ATOM 699 O O . SER A 1 85 ? 37.292 1.286 -48.395 1.00 45.75 85 SER A O 1
ATOM 701 N N . SER A 1 86 ? 37.015 -0.139 -50.125 1.00 42.34 86 SER A N 1
ATOM 702 C CA . SER A 1 86 ? 38.342 -0.747 -50.161 1.00 42.34 86 SER A CA 1
ATOM 703 C C . SER A 1 86 ? 39.182 -0.097 -51.269 1.00 42.34 86 SER A C 1
ATOM 705 O O . SER A 1 86 ? 38.611 0.358 -52.260 1.00 42.34 86 SER A O 1
ATOM 707 N N . ALA A 1 87 ? 40.508 -0.218 -51.114 1.00 38.00 87 ALA A N 1
ATOM 708 C CA . ALA A 1 87 ? 41.596 0.008 -52.082 1.00 38.00 87 ALA A CA 1
ATOM 709 C C . ALA A 1 87 ? 42.009 1.483 -52.302 1.00 38.00 87 ALA A C 1
ATOM 711 O O . ALA A 1 87 ? 41.154 2.359 -52.369 1.00 38.00 87 ALA A O 1
ATOM 712 N N . THR A 1 88 ? 43.294 1.844 -52.415 1.00 42.84 88 THR A N 1
AT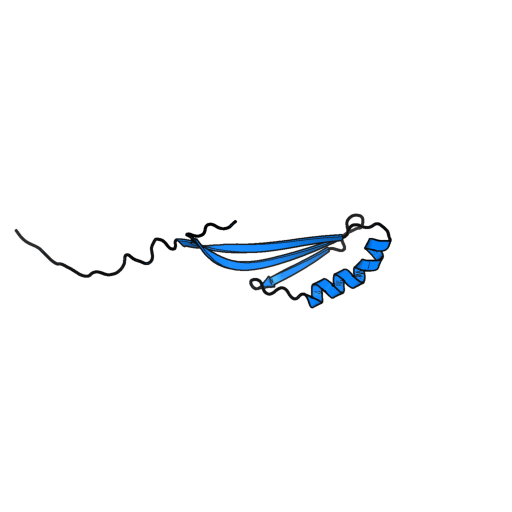OM 713 C CA . THR A 1 88 ? 44.556 1.091 -52.612 1.00 42.84 88 THR A CA 1
ATOM 714 C C . THR A 1 88 ? 45.659 1.734 -51.780 1.00 42.84 88 THR A C 1
ATOM 716 O O . THR A 1 88 ? 45.630 2.981 -51.676 1.00 42.84 88 THR A O 1
#

Sequence (88 aa):
KLPHNRLFRVEDTVVLLSVIQRRESKLVKCFDSCGINWNILENELQKWSRLSRFGKRLTFNIAFNYMETGDLATSARQGTKRGYSSAT

pLDDT: mean 77.91, std 15.44, range [38.0, 92.75]

Radius of gyration: 24.4 Å; chains: 1; bounding box: 57×19×74 Å

Foldseek 3Di:
DDDPQFDKDWAWKWKWKDKPDDPDPIDIDIGGGPPDPVVVVVVVCVVCVVVVVVVIDMDIDMDTDIDTPGGNPPPPPPDDDDDDDDDD